Protein AF-A0A0K0CU62-F1 (afdb_monomer_lite)

pLDDT: mean 85.18, std 12.95, range [46.31, 97.44]

InterPro domains:
  IPR026791 Dedicator of cytokinesis [PTHR23317] (1-75)
  IPR027357 DOCKER domain [PS51651] (1-81)
  IPR043162 Dedicator of cytokinesis, C-terminal, lobe C [G3DSA:1.20.58.740] (1-78)
  IPR046773 DOCKER, Lobe C [PF20421] (1-76)

Foldseek 3Di:
DLLVVLCQAPVDDPDPHPVVVCVVLPDPADADPVRAGPDPVNNVSVVVVVVSVVVSVVSLVVVVVPDDPVCVVSNVSSVVD

Secondary structure (DSSP, 8-state):
-HHHHHHHHH--SSS-HHHHHHHHHHSSPPB-TTS-BSSHHHHHHHHHHHHHHHHHHHHHHHHHHS--GGGHHHHHHHH--

Structure (mmCIF, N/CA/C/O backbone):
data_AF-A0A0K0CU62-F1
#
_entry.id   AF-A0A0K0CU62-F1
#
loop_
_atom_site.group_PDB
_atom_site.id
_atom_site.type_symbol
_atom_site.label_atom_id
_atom_site.label_alt_id
_atom_site.label_comp_id
_atom_site.label_asym_id
_atom_site.label_entity_id
_atom_site.label_seq_id
_atom_site.pdbx_PDB_ins_code
_atom_site.Cartn_x
_atom_site.Cartn_y
_atom_site.Cartn_z
_atom_site.occupancy
_atom_site.B_iso_or_equiv
_atom_site.auth_seq_id
_atom_site.auth_comp_id
_atom_site.auth_asym_id
_atom_site.auth_atom_id
_atom_site.pdbx_PDB_model_num
ATOM 1 N N . MET A 1 1 ? -10.081 9.798 13.462 1.00 79.69 1 MET A N 1
ATOM 2 C CA . MET A 1 1 ? -9.675 9.766 12.035 1.00 79.69 1 MET A CA 1
ATOM 3 C C . MET A 1 1 ? -8.742 8.601 11.683 1.00 79.69 1 MET A C 1
ATOM 5 O O . MET A 1 1 ? -8.860 8.092 10.578 1.00 79.69 1 MET A O 1
ATOM 9 N N . LEU A 1 2 ? -7.866 8.135 12.591 1.00 83.31 2 LEU A N 1
ATOM 10 C CA . LEU A 1 2 ? -6.926 7.023 12.344 1.00 83.31 2 LEU A CA 1
ATOM 11 C C . LEU A 1 2 ? -7.582 5.747 11.772 1.00 83.31 2 LEU A C 1
ATOM 13 O O . LEU A 1 2 ? -7.097 5.227 10.773 1.00 83.31 2 LEU A O 1
ATOM 17 N N . GLN A 1 3 ? -8.700 5.289 12.353 1.00 80.06 3 GLN A N 1
ATOM 18 C CA . GLN A 1 3 ? -9.439 4.094 11.901 1.00 80.06 3 GLN A CA 1
ATOM 19 C C . GLN A 1 3 ? -9.858 4.157 10.433 1.00 80.06 3 GLN A C 1
ATOM 21 O O . GLN A 1 3 ? -9.602 3.224 9.681 1.00 80.06 3 GLN A O 1
ATOM 26 N N . MET A 1 4 ? -10.455 5.274 10.012 1.00 81.38 4 MET A N 1
ATOM 27 C CA . MET A 1 4 ? -10.936 5.444 8.638 1.00 81.38 4 MET A CA 1
ATOM 28 C C . MET A 1 4 ? -9.789 5.424 7.626 1.00 81.38 4 MET A C 1
ATOM 30 O O . MET A 1 4 ? -9.897 4.792 6.579 1.00 81.38 4 MET A O 1
ATOM 34 N N . VAL A 1 5 ? -8.677 6.095 7.946 1.00 85.44 5 VAL A N 1
ATOM 35 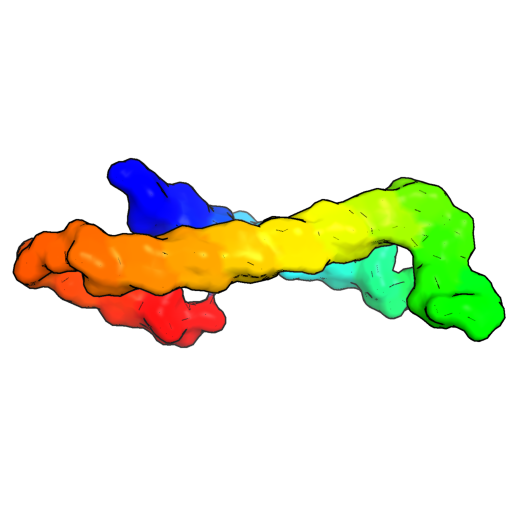C CA . VAL A 1 5 ? -7.497 6.118 7.071 1.00 85.44 5 VAL A CA 1
ATOM 36 C C . VAL A 1 5 ? -6.878 4.725 6.979 1.00 85.44 5 VAL A C 1
ATOM 38 O O . VAL A 1 5 ? -6.597 4.264 5.878 1.00 85.44 5 VAL A O 1
ATOM 41 N N . LEU A 1 6 ? -6.721 4.029 8.110 1.00 86.31 6 LEU A N 1
ATOM 42 C CA . LEU A 1 6 ? -6.170 2.676 8.136 1.00 86.31 6 LEU A CA 1
ATOM 43 C C . LEU A 1 6 ? -7.037 1.708 7.321 1.00 86.31 6 LEU A C 1
ATOM 45 O O . LEU A 1 6 ? -6.509 0.981 6.484 1.00 86.31 6 LEU A O 1
ATOM 49 N N . GLN A 1 7 ? -8.361 1.759 7.481 1.00 83.44 7 GLN A N 1
ATOM 50 C CA . GLN A 1 7 ? -9.285 0.938 6.701 1.00 83.44 7 GLN A CA 1
ATOM 51 C C . GLN A 1 7 ? -9.166 1.219 5.192 1.00 83.44 7 GLN A C 1
ATOM 53 O O . GLN A 1 7 ? -9.125 0.287 4.397 1.00 83.44 7 GLN A O 1
ATOM 58 N N . GLY A 1 8 ? -9.023 2.483 4.784 1.00 85.00 8 GLY A N 1
ATOM 59 C CA . GLY A 1 8 ? -8.771 2.844 3.385 1.00 85.00 8 GLY A CA 1
ATOM 60 C C . GLY A 1 8 ? -7.392 2.427 2.854 1.00 85.00 8 GLY A C 1
ATOM 61 O O . GLY A 1 8 ? -7.183 2.425 1.645 1.00 85.00 8 GLY A O 1
ATOM 62 N N . CYS A 1 9 ? -6.446 2.078 3.727 1.00 85.25 9 CYS A N 1
ATOM 63 C CA . CYS A 1 9 ? -5.111 1.622 3.346 1.00 85.25 9 CYS A CA 1
ATOM 64 C C . CYS A 1 9 ? -5.014 0.097 3.205 1.00 85.25 9 CYS A C 1
ATOM 66 O O . CYS A 1 9 ? -4.351 -0.367 2.281 1.00 85.25 9 CYS A O 1
ATOM 68 N N . ILE A 1 10 ? -5.643 -0.669 4.105 1.00 84.00 10 ILE A N 1
ATOM 69 C CA . ILE A 1 10 ? -5.507 -2.141 4.152 1.00 84.00 10 ILE A CA 1
ATOM 70 C C . ILE A 1 10 ? -6.820 -2.903 3.932 1.00 84.00 10 ILE A C 1
ATOM 72 O O . ILE A 1 10 ? -6.787 -4.056 3.529 1.00 84.00 10 ILE A O 1
ATOM 76 N N . GLY A 1 11 ? -7.969 -2.261 4.144 1.00 82.56 11 GLY A N 1
ATOM 77 C CA . GLY A 1 11 ? -9.302 -2.858 4.025 1.00 82.56 11 GLY A CA 1
ATOM 78 C C . GLY A 1 11 ? -10.101 -2.301 2.847 1.00 82.56 11 GLY A C 1
ATOM 79 O O . GLY A 1 11 ? -11.307 -2.081 2.965 1.00 82.56 11 GLY A O 1
ATOM 80 N N . THR A 1 12 ? -9.438 -1.991 1.729 1.00 82.69 12 THR A N 1
ATOM 81 C CA . THR A 1 12 ? -10.095 -1.414 0.550 1.00 82.69 12 THR A CA 1
ATOM 82 C C . THR A 1 12 ? -11.049 -2.417 -0.091 1.00 82.69 12 THR A C 1
ATOM 84 O O . THR A 1 12 ? -10.615 -3.467 -0.553 1.00 82.69 12 THR A O 1
ATOM 87 N N . THR A 1 13 ? -12.335 -2.077 -0.168 1.00 80.88 13 THR A N 1
ATOM 88 C CA . THR A 1 13 ? -13.367 -2.927 -0.796 1.00 80.88 13 THR A CA 1
ATOM 89 C C . THR A 1 13 ? -13.927 -2.351 -2.095 1.00 80.88 13 THR A C 1
ATOM 91 O O . THR A 1 13 ? -14.395 -3.098 -2.946 1.00 80.88 13 THR A O 1
ATOM 94 N N . VAL A 1 14 ? -13.878 -1.026 -2.263 1.00 85.31 14 VAL A N 1
ATOM 95 C CA . VAL A 1 14 ? -14.427 -0.330 -3.442 1.00 85.31 14 VAL A CA 1
ATOM 96 C C . VAL A 1 14 ? -13.363 -0.126 -4.521 1.00 85.31 14 VAL A C 1
ATOM 98 O O . VAL A 1 14 ? -13.633 -0.292 -5.705 1.00 85.31 14 VAL A O 1
ATOM 101 N N . ASN A 1 15 ? -12.140 0.213 -4.107 1.00 87.88 15 ASN A N 1
ATOM 102 C CA . ASN A 1 15 ? -10.994 0.395 -4.995 1.00 87.88 15 ASN A CA 1
ATOM 103 C C . ASN A 1 15 ? -10.022 -0.779 -4.837 1.00 87.88 15 ASN A C 1
ATOM 105 O O . ASN A 1 15 ? -9.932 -1.359 -3.759 1.00 87.88 15 ASN A O 1
ATOM 109 N N . GLN A 1 16 ? -9.237 -1.076 -5.877 1.00 87.25 16 GLN A N 1
ATOM 110 C CA . GLN A 1 16 ? -8.284 -2.201 -5.879 1.00 87.25 16 GLN A CA 1
ATOM 111 C C . GLN A 1 16 ? -7.142 -2.065 -4.850 1.00 87.25 16 GLN A C 1
ATOM 113 O O . GLN A 1 16 ? -6.445 -3.034 -4.552 1.00 87.25 16 GLN A O 1
ATOM 118 N N . GLY A 1 17 ? -6.955 -0.864 -4.301 1.00 90.19 17 GLY A N 1
ATOM 119 C CA . GLY A 1 17 ? -6.048 -0.614 -3.190 1.00 90.19 17 GLY A CA 1
ATOM 120 C C . GLY A 1 17 ? -4.559 -0.680 -3.550 1.00 90.19 17 GLY A C 1
ATOM 121 O O . GLY A 1 17 ? -4.179 -0.835 -4.715 1.00 90.19 17 GLY A O 1
ATOM 122 N N . PRO A 1 18 ? -3.681 -0.537 -2.543 1.00 90.81 18 PRO A N 1
ATOM 123 C CA . PRO A 1 18 ? -2.236 -0.483 -2.755 1.00 90.81 18 PRO A CA 1
ATOM 124 C C . PRO A 1 18 ? -1.666 -1.791 -3.311 1.00 90.81 18 PRO A C 1
ATOM 126 O O . PRO A 1 18 ? -0.709 -1.764 -4.080 1.00 90.81 18 PRO A O 1
ATOM 129 N N . ILE A 1 19 ? -2.255 -2.938 -2.961 1.00 89.88 19 ILE A N 1
ATOM 130 C CA . ILE A 1 19 ? -1.756 -4.247 -3.398 1.00 89.88 19 ILE A CA 1
ATOM 131 C C . ILE A 1 19 ? -1.788 -4.400 -4.919 1.00 89.88 19 ILE A C 1
ATOM 133 O O . ILE A 1 19 ? -0.864 -4.964 -5.497 1.00 89.88 19 ILE A O 1
ATOM 137 N N . GLN A 1 20 ? -2.779 -3.813 -5.591 1.00 92.62 20 GLN A N 1
ATOM 138 C CA . GLN A 1 20 ? -2.835 -3.846 -7.045 1.00 92.62 20 GLN A CA 1
ATOM 139 C C . GLN A 1 20 ? -1.679 -3.075 -7.688 1.00 92.62 20 GLN A C 1
ATOM 141 O O . GLN A 1 20 ? -1.129 -3.516 -8.693 1.00 92.62 20 GLN A O 1
ATOM 146 N N . VAL A 1 21 ? -1.273 -1.948 -7.100 1.00 92.88 21 VAL A N 1
ATOM 147 C CA . VAL A 1 21 ? -0.102 -1.194 -7.571 1.00 92.88 21 VAL A CA 1
ATOM 148 C C . VAL A 1 21 ? 1.156 -2.056 -7.430 1.00 92.88 21 VAL A C 1
ATOM 150 O O . VAL A 1 21 ? 1.959 -2.119 -8.358 1.00 92.88 21 VAL A O 1
ATOM 153 N N . ALA A 1 22 ? 1.311 -2.780 -6.318 1.00 92.88 22 ALA A N 1
ATOM 154 C CA . ALA A 1 22 ? 2.410 -3.732 -6.171 1.00 92.88 22 ALA A CA 1
ATOM 155 C C . ALA A 1 22 ? 2.341 -4.846 -7.233 1.00 92.88 22 ALA A C 1
ATOM 157 O O . ALA A 1 22 ? 3.338 -5.103 -7.898 1.00 92.88 22 ALA A O 1
ATOM 158 N N . ASN A 1 23 ? 1.167 -5.434 -7.472 1.00 92.81 23 ASN A N 1
ATOM 159 C CA . ASN A 1 23 ? 1.001 -6.506 -8.455 1.00 92.81 23 ASN A CA 1
ATOM 160 C C . ASN A 1 23 ? 1.334 -6.060 -9.886 1.00 92.81 23 ASN A C 1
ATOM 162 O O . ASN A 1 23 ? 1.967 -6.805 -10.629 1.00 92.81 23 ASN A O 1
ATOM 166 N N . VAL A 1 24 ? 0.936 -4.847 -10.276 1.00 95.06 24 VAL A N 1
ATOM 167 C CA . VAL A 1 24 ? 1.169 -4.328 -11.633 1.00 95.06 24 VAL A CA 1
ATOM 168 C C . VAL A 1 24 ? 2.637 -3.971 -11.853 1.00 95.06 24 VAL A C 1
ATOM 170 O O . VAL A 1 24 ? 3.174 -4.217 -12.928 1.00 95.06 24 VAL A O 1
ATOM 173 N N . PHE A 1 25 ? 3.299 -3.384 -10.853 1.00 94.62 25 PHE A N 1
ATOM 174 C CA . PHE A 1 25 ? 4.629 -2.803 -11.049 1.00 94.62 25 PHE A CA 1
ATOM 175 C C . PHE A 1 25 ? 5.782 -3.625 -10.464 1.00 94.62 25 PHE A C 1
ATOM 177 O O . PHE A 1 25 ? 6.931 -3.333 -10.801 1.00 94.62 25 PHE A O 1
ATOM 184 N N . LEU A 1 26 ? 5.510 -4.603 -9.587 1.00 94.50 26 LEU A N 1
ATOM 185 C CA . LEU A 1 26 ? 6.531 -5.326 -8.817 1.00 94.50 26 LEU A CA 1
ATOM 186 C C . LEU A 1 26 ? 6.537 -6.862 -8.983 1.00 94.50 26 LEU A C 1
ATOM 188 O O . LEU A 1 26 ? 7.440 -7.487 -8.434 1.00 94.50 26 LEU A O 1
ATOM 192 N N . THR A 1 27 ? 5.598 -7.468 -9.721 1.00 93.06 27 THR A N 1
ATOM 193 C CA . THR A 1 27 ? 5.531 -8.940 -9.895 1.00 93.06 27 THR A CA 1
ATOM 194 C C . THR A 1 27 ? 6.648 -9.481 -10.794 1.00 93.06 27 THR A C 1
ATOM 196 O O . THR A 1 27 ? 7.426 -10.324 -10.359 1.00 93.06 27 THR A O 1
ATOM 199 N N . ASP A 1 28 ? 6.787 -8.948 -12.010 1.00 92.56 28 ASP A N 1
ATOM 200 C CA . ASP A 1 28 ? 7.726 -9.454 -13.026 1.00 92.56 28 ASP A CA 1
ATOM 201 C C . ASP A 1 28 ? 8.925 -8.514 -13.203 1.00 92.56 28 ASP A C 1
ATOM 203 O O . ASP A 1 28 ? 9.193 -7.963 -14.272 1.00 92.56 28 ASP A O 1
ATOM 207 N N . VAL A 1 29 ? 9.632 -8.262 -12.102 1.00 93.94 29 VAL A N 1
ATOM 208 C CA . VAL A 1 29 ? 10.737 -7.299 -12.063 1.00 93.94 29 VAL A CA 1
ATOM 209 C C . VAL A 1 29 ? 12.070 -7.962 -12.385 1.00 93.94 29 VAL A C 1
ATOM 211 O O . VAL A 1 29 ? 12.458 -8.943 -11.756 1.00 93.94 29 VAL A O 1
ATOM 214 N N . ALA A 1 30 ? 12.839 -7.354 -13.292 1.00 95.62 30 ALA A N 1
ATOM 215 C CA . ALA A 1 30 ? 14.236 -7.719 -13.503 1.00 95.62 30 ALA A CA 1
ATOM 216 C C . ALA A 1 30 ? 15.077 -7.370 -12.263 1.00 95.62 30 ALA A C 1
ATOM 218 O O . ALA A 1 30 ? 15.125 -6.210 -11.834 1.00 95.62 30 ALA A O 1
ATOM 219 N N . LEU A 1 31 ? 15.756 -8.369 -11.699 1.00 96.31 31 LEU A N 1
ATOM 220 C CA . LEU A 1 31 ? 16.604 -8.222 -10.518 1.00 96.31 31 LEU A CA 1
ATOM 221 C C . LEU A 1 31 ? 18.088 -8.216 -10.898 1.00 96.31 31 LEU A C 1
ATOM 223 O O . LEU A 1 31 ? 18.506 -8.894 -11.833 1.00 96.31 31 LEU A O 1
ATOM 227 N N . ASN A 1 32 ? 18.887 -7.456 -10.154 1.00 95.38 32 ASN A N 1
ATOM 228 C CA . ASN A 1 32 ? 20.344 -7.533 -10.221 1.00 95.38 32 ASN A CA 1
ATOM 229 C C . ASN A 1 32 ? 20.888 -8.715 -9.397 1.00 95.38 32 ASN A C 1
ATOM 231 O O . ASN A 1 32 ? 20.139 -9.409 -8.709 1.00 95.38 32 ASN A O 1
ATOM 235 N N . GLU A 1 33 ? 22.211 -8.898 -9.407 1.00 95.62 33 GLU A N 1
ATOM 236 C CA . GLU A 1 33 ? 22.914 -9.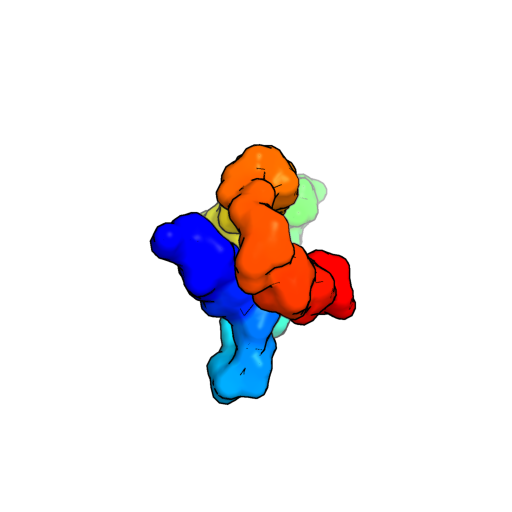955 -8.656 1.00 95.62 33 GLU A CA 1
ATOM 237 C C . GLU A 1 33 ? 22.654 -9.938 -7.134 1.00 95.62 33 GLU A C 1
ATOM 239 O O . GLU A 1 33 ? 22.826 -10.948 -6.460 1.00 95.62 33 GLU A O 1
ATOM 244 N N . TYR A 1 34 ? 22.179 -8.811 -6.592 1.00 93.44 34 TYR A N 1
ATOM 245 C CA . TYR A 1 34 ? 21.835 -8.638 -5.178 1.00 93.44 34 TYR A CA 1
ATOM 246 C C . TYR A 1 34 ? 20.328 -8.765 -4.896 1.00 93.44 34 TYR A C 1
ATOM 248 O O . TYR A 1 34 ? 19.873 -8.384 -3.814 1.00 93.44 34 TYR A O 1
ATOM 256 N N . GLY A 1 35 ? 19.530 -9.221 -5.868 1.00 91.50 35 GLY A N 1
ATOM 257 C CA . GLY A 1 35 ? 18.084 -9.400 -5.719 1.00 91.50 35 GLY A CA 1
ATOM 258 C C . GLY A 1 35 ? 17.290 -8.091 -5.627 1.00 91.50 35 GLY A C 1
ATOM 259 O O . GLY A 1 35 ? 16.194 -8.070 -5.066 1.00 91.50 35 GLY A O 1
ATOM 260 N N . LYS A 1 36 ? 17.830 -6.972 -6.127 1.00 92.31 36 LYS A N 1
ATOM 261 C CA . LYS A 1 36 ? 17.133 -5.673 -6.166 1.00 92.31 36 LYS A CA 1
ATOM 262 C C . LYS A 1 36 ? 16.634 -5.368 -7.578 1.00 92.31 36 LYS A C 1
ATOM 264 O O . LYS A 1 36 ? 17.345 -5.699 -8.524 1.00 92.31 36 LYS A O 1
ATOM 269 N N . PRO A 1 37 ? 15.488 -4.673 -7.730 1.00 95.44 37 PRO A N 1
ATOM 270 C CA . PRO A 1 37 ? 15.043 -4.189 -9.033 1.00 95.44 37 PRO A CA 1
ATOM 271 C C . PRO A 1 37 ? 16.137 -3.390 -9.742 1.00 95.44 37 PRO A C 1
ATOM 273 O O . PRO A 1 37 ? 16.730 -2.492 -9.135 1.00 95.44 37 PRO A O 1
ATOM 276 N N . VAL A 1 38 ? 16.392 -3.716 -11.009 1.00 95.12 38 VAL A N 1
ATOM 277 C CA . VAL A 1 38 ? 17.327 -2.970 -11.867 1.00 95.12 38 VAL A CA 1
ATOM 278 C C . VAL A 1 38 ? 16.768 -1.578 -12.168 1.00 95.12 38 VAL A C 1
ATOM 280 O O . VAL A 1 38 ? 17.507 -0.593 -12.143 1.00 95.12 38 VAL A O 1
ATOM 283 N N . ASP A 1 39 ? 15.454 -1.474 -12.391 1.00 96.56 39 ASP A N 1
ATOM 284 C CA . ASP A 1 39 ? 14.790 -0.186 -12.559 1.00 96.56 39 ASP A CA 1
ATOM 285 C C . ASP A 1 39 ? 14.725 0.586 -11.230 1.00 96.56 39 ASP A C 1
ATOM 287 O O . ASP A 1 39 ? 14.235 0.115 -10.194 1.00 96.56 39 ASP A O 1
ATOM 291 N N . LYS A 1 40 ? 15.210 1.830 -11.265 1.00 96.06 40 LYS A N 1
ATOM 292 C CA . LYS A 1 40 ? 15.303 2.688 -10.079 1.00 96.06 40 LYS A CA 1
ATOM 293 C C . LYS A 1 40 ? 13.935 3.053 -9.495 1.00 96.06 40 LYS A C 1
ATOM 295 O O . LYS A 1 40 ? 13.832 3.231 -8.279 1.00 96.06 40 LYS A O 1
ATOM 300 N N . PHE A 1 41 ? 12.898 3.185 -10.323 1.00 96.19 41 PHE A N 1
ATOM 301 C CA . PHE A 1 41 ? 11.554 3.533 -9.869 1.00 96.19 41 PHE A CA 1
ATOM 302 C C . PHE A 1 41 ? 10.863 2.326 -9.243 1.00 96.19 41 PHE A C 1
ATOM 304 O O . PHE A 1 41 ? 10.253 2.484 -8.188 1.00 96.19 41 PHE A O 1
ATOM 311 N N . 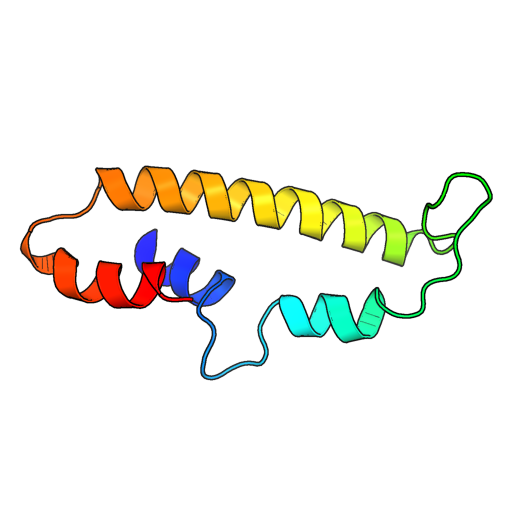GLN A 1 42 ? 11.047 1.125 -9.793 1.00 96.69 42 GLN A N 1
ATOM 312 C CA . GLN A 1 42 ? 10.596 -0.120 -9.166 1.00 96.69 42 GLN A CA 1
ATOM 313 C C . GLN A 1 42 ? 11.286 -0.348 -7.817 1.00 96.69 42 GLN A C 1
ATOM 315 O O . GLN A 1 42 ? 10.619 -0.659 -6.829 1.00 96.69 42 GLN A O 1
ATOM 320 N N . ASN A 1 43 ? 12.601 -0.111 -7.708 1.00 96.19 43 ASN A N 1
ATOM 321 C CA . ASN A 1 43 ? 13.278 -0.211 -6.411 1.00 96.19 43 ASN A CA 1
ATOM 322 C C . ASN A 1 43 ? 12.761 0.839 -5.412 1.00 96.19 43 ASN A C 1
ATOM 324 O O . ASN A 1 43 ? 12.544 0.513 -4.245 1.00 96.19 43 ASN A O 1
ATOM 328 N N . LYS A 1 44 ? 12.515 2.080 -5.856 1.00 97.44 44 LYS A N 1
ATOM 329 C CA . LYS A 1 44 ? 11.909 3.122 -5.012 1.00 97.44 44 LYS A CA 1
ATOM 330 C C . LYS A 1 44 ? 10.505 2.720 -4.552 1.00 97.44 44 LYS A C 1
ATOM 332 O O . LYS A 1 44 ? 10.219 2.813 -3.363 1.00 97.44 44 LYS A O 1
ATOM 337 N N . LEU A 1 45 ? 9.665 2.221 -5.457 1.00 96.62 45 LEU A N 1
ATOM 338 C CA . LEU A 1 45 ? 8.308 1.764 -5.157 1.00 96.62 45 LEU A CA 1
ATOM 339 C C . LEU A 1 45 ? 8.314 0.607 -4.150 1.00 96.62 45 LEU A C 1
ATOM 341 O O . LEU A 1 45 ? 7.582 0.649 -3.164 1.00 96.62 45 LEU A O 1
ATOM 345 N N . ARG A 1 46 ? 9.201 -0.377 -4.330 1.00 95.94 46 ARG A N 1
ATOM 346 C CA . ARG A 1 46 ? 9.396 -1.489 -3.387 1.00 95.94 46 ARG A CA 1
ATOM 347 C C . ARG A 1 46 ? 9.748 -0.996 -1.980 1.00 95.94 46 ARG A C 1
ATOM 349 O O . ARG A 1 46 ? 9.211 -1.501 -0.996 1.00 95.94 46 ARG A O 1
ATOM 356 N N . LEU A 1 47 ? 10.640 -0.008 -1.869 1.00 96.62 47 LEU A N 1
ATOM 357 C CA . LEU A 1 47 ? 10.995 0.594 -0.579 1.00 96.62 47 LEU A CA 1
ATOM 358 C C . LEU A 1 47 ? 9.813 1.354 0.036 1.00 96.62 47 LEU A C 1
ATOM 360 O O . LEU A 1 47 ? 9.566 1.210 1.231 1.00 96.62 47 LEU A O 1
ATOM 364 N N . CYS A 1 48 ? 9.038 2.083 -0.772 1.00 96.88 48 CYS A N 1
ATOM 365 C CA . CYS A 1 48 ? 7.814 2.736 -0.312 1.00 96.88 48 CYS A CA 1
ATOM 366 C C . CYS A 1 48 ? 6.797 1.727 0.238 1.00 96.88 48 CYS A C 1
ATOM 368 O O . CYS A 1 48 ? 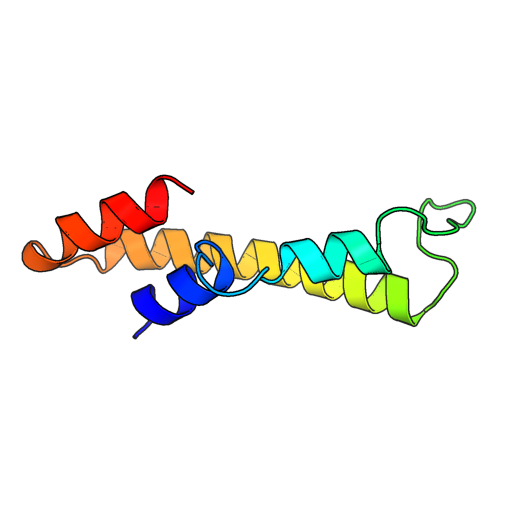6.226 1.985 1.293 1.00 96.88 48 CYS A O 1
ATOM 370 N N . PHE A 1 49 ? 6.610 0.572 -0.410 1.00 95.75 49 PHE A N 1
ATOM 371 C CA . PHE A 1 49 ? 5.729 -0.486 0.097 1.00 95.75 49 PHE A CA 1
ATOM 372 C C . PHE A 1 49 ? 6.221 -1.087 1.412 1.00 95.75 49 PHE A C 1
ATOM 374 O O . PHE A 1 49 ? 5.424 -1.294 2.321 1.00 95.75 49 PHE A O 1
ATOM 381 N N . ARG A 1 50 ? 7.533 -1.301 1.560 1.00 94.75 50 ARG A N 1
ATOM 382 C CA . ARG A 1 50 ? 8.111 -1.760 2.832 1.00 94.75 50 ARG A CA 1
ATOM 383 C C . ARG A 1 50 ? 7.808 -0.780 3.969 1.00 94.75 50 ARG A C 1
ATOM 385 O O . ARG A 1 50 ? 7.391 -1.193 5.051 1.00 94.75 50 ARG A O 1
ATOM 392 N N . ASP A 1 51 ? 8.009 0.511 3.726 1.00 96.75 51 ASP A N 1
ATOM 393 C CA . ASP A 1 51 ? 7.776 1.545 4.733 1.00 96.75 51 ASP A CA 1
ATOM 394 C C . ASP A 1 51 ? 6.270 1.738 5.005 1.00 96.75 51 ASP A C 1
ATOM 396 O O . ASP A 1 51 ? 5.868 1.966 6.148 1.00 96.75 51 ASP A O 1
ATOM 400 N N . PHE A 1 52 ? 5.427 1.599 3.977 1.00 94.19 52 PHE A N 1
ATOM 401 C CA . PHE A 1 52 ? 3.968 1.609 4.084 1.00 94.19 52 PHE A CA 1
ATOM 402 C C . PHE A 1 52 ? 3.452 0.471 4.971 1.00 94.19 52 PHE A C 1
ATOM 404 O O . PHE A 1 52 ? 2.693 0.737 5.903 1.00 94.19 52 PHE A O 1
ATOM 411 N N . SER A 1 53 ? 3.910 -0.767 4.755 1.00 92.56 53 SER A N 1
ATOM 412 C CA . SER A 1 53 ? 3.504 -1.918 5.572 1.00 92.56 53 SER A CA 1
ATOM 413 C C . SER A 1 53 ? 3.874 -1.734 7.043 1.00 92.56 53 SER A C 1
ATOM 415 O O . SER A 1 53 ? 3.057 -2.011 7.919 1.00 92.56 53 SER A O 1
ATOM 417 N N . LYS A 1 54 ? 5.068 -1.194 7.330 1.00 94.50 54 LYS A N 1
ATOM 418 C CA . LYS A 1 54 ? 5.481 -0.891 8.709 1.00 94.50 54 LYS A CA 1
ATOM 419 C C . LYS A 1 54 ? 4.557 0.141 9.361 1.00 94.50 54 LYS A C 1
ATOM 421 O O . LYS A 1 54 ? 4.068 -0.086 10.462 1.00 94.50 54 LYS A O 1
ATOM 426 N N . LYS A 1 55 ? 4.253 1.235 8.656 1.00 93.94 55 LYS A N 1
ATOM 427 C CA . LYS A 1 55 ? 3.333 2.269 9.154 1.00 93.94 55 LYS A CA 1
ATOM 428 C C . LYS A 1 55 ? 1.921 1.734 9.389 1.00 93.94 55 LYS A C 1
ATOM 430 O O . LYS A 1 55 ? 1.298 2.124 10.370 1.00 93.94 55 LYS A O 1
ATOM 435 N N . CYS A 1 56 ? 1.422 0.847 8.528 1.00 91.38 56 CYS A N 1
ATOM 436 C CA . CYS A 1 56 ? 0.114 0.216 8.723 1.00 91.38 56 CYS A CA 1
ATOM 437 C C . CYS A 1 56 ? 0.100 -0.677 9.970 1.00 91.38 56 CYS A C 1
ATOM 439 O O . CYS A 1 56 ? -0.865 -0.636 10.728 1.00 91.38 56 CYS A O 1
ATOM 441 N N . ALA A 1 57 ? 1.177 -1.428 10.224 1.00 90.12 57 ALA A N 1
ATOM 442 C CA . ALA A 1 57 ? 1.308 -2.234 11.435 1.00 90.12 57 ALA A CA 1
ATOM 443 C C . ALA A 1 57 ? 1.326 -1.363 12.705 1.00 90.12 57 ALA A C 1
ATOM 445 O O . ALA A 1 57 ? 0.556 -1.619 13.632 1.00 90.12 57 ALA A O 1
ATOM 446 N N . ASP A 1 58 ? 2.130 -0.296 12.719 1.00 92.62 58 ASP A N 1
ATOM 447 C CA . ASP A 1 58 ? 2.194 0.652 13.841 1.00 92.62 58 ASP A CA 1
ATOM 448 C C . ASP A 1 58 ? 0.825 1.318 14.081 1.00 92.62 58 ASP A C 1
ATOM 450 O O . ASP A 1 58 ? 0.337 1.397 15.212 1.00 92.62 58 ASP A O 1
ATOM 454 N N . ALA A 1 59 ? 0.155 1.735 13.002 1.00 90.00 59 ALA A N 1
ATOM 455 C CA . ALA A 1 59 ? -1.183 2.311 13.051 1.00 90.00 59 ALA A CA 1
ATOM 456 C C . ALA A 1 59 ? -2.231 1.316 13.562 1.00 90.00 59 ALA A C 1
ATOM 458 O O . ALA A 1 59 ? -3.128 1.725 14.293 1.00 90.00 59 ALA A O 1
ATOM 459 N N . LEU A 1 60 ? -2.126 0.026 13.231 1.00 87.69 60 LEU A N 1
ATOM 460 C CA . LEU A 1 60 ? -3.034 -1.009 13.726 1.00 87.69 60 LEU A CA 1
ATOM 461 C C . LEU A 1 60 ? -2.867 -1.237 15.234 1.00 87.69 60 LEU A C 1
ATOM 463 O O . LEU A 1 60 ? -3.864 -1.402 15.939 1.00 87.69 60 LEU A O 1
ATOM 467 N N . ILE A 1 61 ? -1.630 -1.215 15.739 1.00 89.06 61 ILE A N 1
ATOM 468 C CA . ILE A 1 61 ? -1.343 -1.311 17.178 1.00 89.06 61 ILE A CA 1
ATOM 469 C C . ILE A 1 61 ? -1.943 -0.111 17.912 1.00 89.06 61 ILE A C 1
ATOM 471 O O . ILE A 1 61 ? -2.703 -0.294 18.863 1.00 89.06 61 ILE A O 1
ATOM 475 N N . LEU A 1 62 ? -1.661 1.106 17.437 1.00 88.38 62 LEU A N 1
ATOM 476 C CA . LEU A 1 62 ? -2.209 2.329 18.023 1.00 88.38 62 LEU A CA 1
ATOM 477 C C . LEU A 1 62 ? -3.738 2.333 17.958 1.00 88.38 62 LEU A C 1
ATOM 479 O O . LEU A 1 62 ? -4.414 2.685 18.921 1.00 88.38 62 LEU A O 1
ATOM 483 N N . ASN A 1 63 ? -4.291 1.879 16.836 1.00 85.19 63 ASN A N 1
ATOM 484 C CA . ASN A 1 63 ? -5.723 1.799 16.658 1.00 85.19 63 ASN A CA 1
ATOM 485 C C . ASN A 1 63 ? -6.381 0.877 17.693 1.00 85.19 63 ASN A C 1
ATOM 487 O O . ASN A 1 63 ? -7.428 1.221 18.225 1.00 85.19 63 ASN A O 1
ATOM 491 N N . LYS A 1 64 ? -5.757 -0.261 18.030 1.00 82.06 64 LYS A N 1
ATOM 492 C CA . LYS A 1 64 ? -6.250 -1.173 19.078 1.00 82.06 64 LYS A CA 1
ATOM 493 C C . LYS A 1 64 ? -6.273 -0.545 20.474 1.00 82.06 64 LYS A C 1
ATOM 495 O O . LYS A 1 64 ? -7.121 -0.915 21.277 1.00 82.06 64 LYS A O 1
ATOM 500 N N . GLN A 1 65 ? -5.361 0.380 20.764 1.00 83.69 65 GLN A N 1
ATOM 501 C CA . GLN A 1 65 ? -5.272 1.049 22.068 1.00 83.69 65 GLN A CA 1
ATOM 502 C C . GLN A 1 65 ? -6.276 2.196 22.223 1.00 83.69 65 GLN A C 1
ATOM 504 O O . GLN A 1 65 ? -6.668 2.518 23.339 1.00 83.69 65 GLN A O 1
ATOM 509 N N . LEU A 1 66 ? -6.680 2.816 21.113 1.00 79.88 66 LEU A N 1
ATOM 510 C CA . LEU A 1 66 ? -7.557 3.989 21.100 1.00 79.88 66 LEU A CA 1
ATOM 511 C C . LEU A 1 66 ? -9.043 3.645 20.901 1.00 79.88 66 LEU A C 1
ATOM 513 O O . LEU A 1 66 ? -9.854 4.559 20.768 1.00 79.88 66 LEU A O 1
ATOM 517 N N . ILE A 1 67 ? -9.404 2.356 20.856 1.00 73.12 67 ILE A N 1
ATOM 518 C CA . ILE A 1 67 ? -10.791 1.913 20.663 1.00 73.12 67 ILE A CA 1
ATOM 519 C C . ILE A 1 67 ? -11.639 2.339 21.860 1.00 73.12 67 ILE A C 1
ATOM 521 O O . ILE A 1 67 ? -11.386 1.925 22.992 1.00 73.12 67 ILE A O 1
ATOM 525 N N . LEU A 1 68 ? -12.700 3.093 21.591 1.00 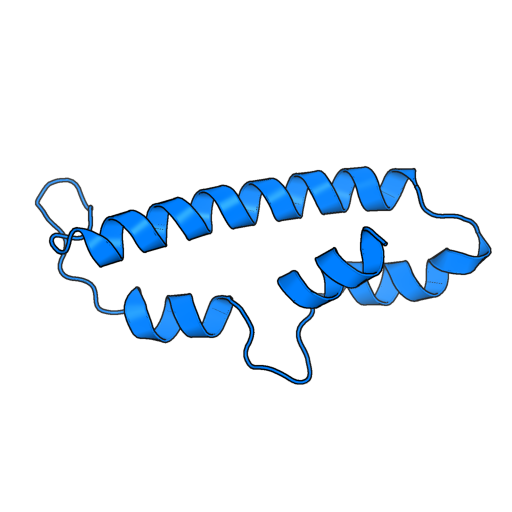71.00 68 LEU A N 1
ATOM 526 C CA . LEU A 1 68 ? -13.775 3.317 22.551 1.00 71.00 68 LEU A CA 1
ATOM 527 C C . LEU A 1 68 ? -14.808 2.172 22.481 1.00 71.00 68 LEU A C 1
ATOM 529 O O . LEU A 1 68 ? -14.946 1.544 21.430 1.00 71.00 68 LEU A O 1
ATOM 533 N N . PRO A 1 69 ? -15.548 1.865 23.563 1.00 68.12 69 PRO A N 1
ATOM 534 C CA . PRO A 1 69 ? -16.480 0.730 23.603 1.00 68.12 69 PRO A CA 1
ATOM 535 C C . PRO A 1 69 ? -17.519 0.708 22.466 1.00 68.12 69 PRO A C 1
ATOM 537 O O . PRO A 1 69 ? -17.897 -0.358 21.988 1.00 68.12 69 PRO A O 1
ATOM 540 N N . ASP A 1 70 ? -17.941 1.874 21.988 1.00 72.12 70 ASP A N 1
ATOM 541 C CA . ASP A 1 70 ? -18.858 2.065 20.859 1.00 72.12 70 ASP A CA 1
ATOM 542 C C . ASP A 1 70 ? -18.213 1.804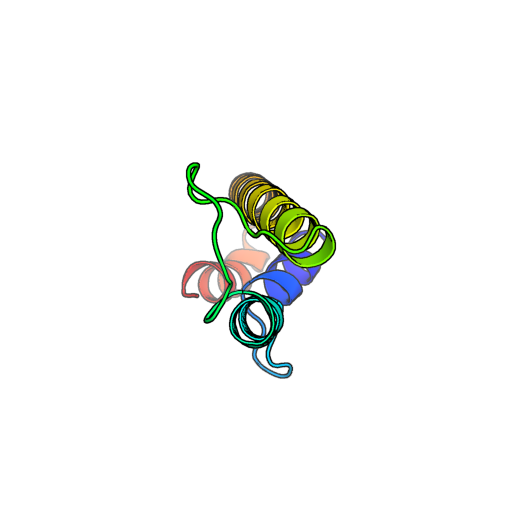 19.481 1.00 72.12 70 ASP A C 1
ATOM 544 O O . ASP A 1 70 ? -18.914 1.586 18.495 1.00 72.12 70 ASP A O 1
ATOM 548 N N . GLN A 1 71 ? -16.881 1.756 19.402 1.00 64.94 71 GLN A N 1
ATOM 549 C CA . GLN A 1 71 ? -16.107 1.533 18.173 1.00 64.94 71 GLN A CA 1
ATOM 550 C C . GLN A 1 71 ? -15.669 0.072 17.976 1.00 64.94 71 GLN A C 1
ATOM 552 O O . GLN A 1 71 ? -15.077 -0.269 16.947 1.00 64.94 71 GLN A O 1
ATOM 557 N N . LEU A 1 72 ? -15.984 -0.819 18.924 1.00 64.56 72 LEU A N 1
ATOM 558 C CA . LEU A 1 72 ? -15.609 -2.239 18.873 1.00 64.56 72 LEU A CA 1
ATOM 559 C C . LEU A 1 72 ? -16.116 -2.946 17.605 1.00 64.56 72 LEU A C 1
ATOM 561 O O . LEU A 1 72 ? -15.368 -3.706 16.990 1.00 64.56 72 LEU A O 1
ATOM 565 N N . ALA A 1 73 ? -17.343 -2.657 17.160 1.00 61.69 73 ALA A N 1
ATOM 566 C CA . ALA A 1 73 ? -17.911 -3.251 15.945 1.00 61.69 73 ALA A CA 1
ATOM 567 C C . ALA A 1 73 ? -17.152 -2.838 14.665 1.00 61.69 73 ALA A C 1
ATOM 569 O O . ALA A 1 73 ? -16.987 -3.640 13.743 1.00 61.69 73 ALA A O 1
ATOM 570 N N . TYR A 1 74 ? -16.633 -1.606 14.626 1.00 62.16 74 TYR A N 1
ATOM 571 C CA . TYR A 1 74 ? -15.846 -1.092 13.500 1.00 62.16 74 TYR A CA 1
ATOM 572 C C . TYR A 1 74 ? -14.434 -1.706 13.469 1.00 62.16 74 TYR A C 1
ATOM 574 O O . TYR A 1 74 ? -13.880 -1.992 12.403 1.00 62.16 74 TYR A O 1
ATOM 582 N N . GLN A 1 75 ? -13.875 -1.998 14.649 1.00 57.22 75 GLN A N 1
ATOM 583 C CA . GLN A 1 75 ? -12.582 -2.666 14.789 1.00 57.22 75 GLN A CA 1
ATOM 584 C C . GLN A 1 75 ? -12.602 -4.102 14.250 1.00 57.22 75 GLN A C 1
ATOM 586 O O . GLN A 1 75 ? -11.666 -4.496 13.555 1.00 57.22 75 GLN A O 1
ATOM 591 N N . VAL A 1 76 ? -13.650 -4.881 14.548 1.00 58.97 76 VAL A N 1
ATOM 592 C CA . VAL A 1 76 ? -13.769 -6.276 14.082 1.00 58.97 76 VAL A CA 1
ATOM 593 C C . VAL A 1 76 ? -13.654 -6.345 12.558 1.00 58.97 76 VAL A C 1
ATOM 595 O O . VAL A 1 76 ? -12.912 -7.169 12.033 1.00 58.97 76 VAL A O 1
ATOM 598 N N . SER A 1 77 ? -14.282 -5.404 11.851 1.00 58.31 77 SER A N 1
ATOM 599 C CA . SER A 1 77 ? -14.209 -5.328 10.386 1.00 58.31 77 SER A CA 1
ATOM 600 C C . SER A 1 77 ? -12.824 -4.925 9.857 1.00 58.31 77 SER A C 1
ATOM 602 O O . SER A 1 77 ? -12.478 -5.273 8.735 1.00 58.31 77 SER A O 1
ATOM 604 N N . THR A 1 78 ? -12.016 -4.212 10.651 1.00 55.78 78 THR A N 1
ATOM 605 C CA . THR A 1 78 ? -10.656 -3.774 10.271 1.00 55.78 78 THR A CA 1
ATOM 606 C C . THR A 1 78 ? -9.581 -4.823 10.597 1.00 55.78 78 THR A C 1
ATOM 608 O O . THR A 1 78 ? -8.501 -4.775 10.024 1.00 55.78 78 THR A O 1
ATOM 611 N N . ILE A 1 79 ? -9.846 -5.760 11.518 1.00 53.00 79 ILE A N 1
ATOM 612 C CA . ILE A 1 79 ? -8.903 -6.821 11.932 1.00 53.00 79 ILE A CA 1
ATOM 613 C C . ILE A 1 79 ? -9.056 -8.113 11.098 1.00 53.00 79 ILE A C 1
ATOM 615 O O . ILE A 1 79 ? -8.156 -8.948 11.118 1.00 53.00 79 ILE A O 1
ATOM 619 N N . ILE A 1 80 ? -10.171 -8.296 10.380 1.00 47.56 80 ILE A N 1
ATOM 620 C CA . ILE A 1 80 ? -10.478 -9.530 9.622 1.00 47.56 80 ILE A CA 1
ATOM 621 C C . ILE A 1 80 ? -9.932 -9.522 8.170 1.00 47.56 80 ILE A C 1
ATOM 623 O O . ILE A 1 80 ? -10.010 -10.542 7.488 1.00 47.56 80 ILE A O 1
ATOM 627 N N . LEU A 1 81 ? -9.324 -8.424 7.706 1.00 46.31 81 LEU A N 1
ATOM 628 C CA . LEU A 1 81 ? -8.611 -8.328 6.418 1.00 46.31 81 LEU A CA 1
ATOM 629 C C . LEU A 1 81 ? -7.099 -8.239 6.647 1.00 46.31 81 LEU A C 1
ATOM 631 O O . LEU A 1 81 ? -6.359 -8.879 5.869 1.00 46.31 81 LEU A O 1
#

Sequence (81 aa):
MLQMVLQGCIGTTVNQGPIQVANVFLTDVALNEYGKPVDKFQNKLRLCFRDFSKKCADALILNKQLILPDQLAYQVSTIIL

Radius of gyration: 15.85 Å; chains: 1; bounding box: 42×20×37 Å

Organism: Angiostrongylus cantonensis (NCBI:txid6313)